Protein AF-A0AA91ICR7-F1 (afdb_monomer)

InterPro domains:
  IPR023559 Flagellar transcriptional activator FlhD [PF05247] (2-74)
  IPR036194 Flagellar transcriptional activator FlhD superfamily [G3DSA:1.10.4000.10] (1-71)
  IPR036194 Flagellar transcriptional activator FlhD superfamily [SSF63592] (3-73)

Nearest PDB structures (foldseek):
  1g8e-assembly1_A  TM=9.051E-01  e=1.337E-05  Escherichia coli
  2avu-assembly1_A  TM=9.180E-01  e=3.197E-05  Escherichia coli
  2avu-assembly1_C  TM=9.241E-01  e=3.197E-05  Escherichia coli
  4es4-assembly1_H  TM=9.060E-01  e=4.102E-05  Escherichia coli K-12
  2avu-assembly1_D  TM=7.483E-01  e=2.201E-05  Escherichia coli

Radius of gyration: 15.32 Å; Cα contacts (8 Å, |Δi|>4): 59; chains: 1; bounding box: 34×27×39 Å

Sequence (80 aa):
MQKEIGDFNLMYMLLAQKLVKQDEAVAMRRLGIGKDLAELLANMSSAQIAKLAETNLMLCSFRPDDVAKASTLYMASSKN

Organism: Variovorax paradoxus (NCBI:txid34073)

pLDDT: mean 90.76, std 10.0, range [47.84, 98.25]

Secondary structure (DSSP, 8-state):
-HHHHHHHHHHHHHHHHHHHHH-HHHHHHHHT--HHHHHHHHH--HHHHHHHHTSSS-S----HHHHHHHHHHHHHHTT-

Structure (mmCIF, N/CA/C/O backbone):
data_AF-A0AA91ICR7-F1
#
_entry.id   AF-A0AA91ICR7-F1
#
loop_
_atom_site.group_PDB
_atom_site.id
_atom_site.type_symbol
_atom_site.label_atom_id
_atom_site.label_alt_id
_atom_site.label_comp_id
_atom_site.label_asym_id
_atom_site.label_entity_id
_atom_site.label_seq_id
_atom_site.pdbx_PDB_ins_code
_atom_site.Cartn_x
_atom_site.Cartn_y
_atom_site.Cartn_z
_atom_site.occupancy
_atom_site.B_iso_or_equiv
_atom_site.auth_seq_id
_atom_site.auth_comp_id
_atom_site.auth_asym_id
_atom_site.auth_atom_id
_atom_site.pdbx_PDB_model_num
ATOM 1 N N . MET A 1 1 ? 15.288 9.735 7.912 1.00 61.50 1 MET A N 1
ATOM 2 C CA . MET A 1 1 ? 15.254 8.385 7.309 1.00 61.50 1 MET A CA 1
ATOM 3 C C . MET A 1 1 ? 14.091 7.512 7.766 1.00 61.50 1 MET A C 1
ATOM 5 O O . MET A 1 1 ? 13.193 7.350 6.959 1.00 61.50 1 MET A O 1
ATOM 9 N N . GLN A 1 2 ? 14.014 6.983 9.001 1.00 70.62 2 GLN A N 1
ATOM 10 C CA . GLN A 1 2 ? 12.883 6.093 9.372 1.00 70.62 2 GLN A CA 1
ATOM 11 C C . GLN A 1 2 ? 11.506 6.761 9.210 1.00 70.62 2 GLN A C 1
ATOM 13 O O . GLN A 1 2 ? 10.598 6.174 8.631 1.00 70.62 2 GLN A O 1
ATOM 18 N N . LYS A 1 3 ? 11.378 8.028 9.628 1.00 82.75 3 LYS A N 1
ATOM 19 C CA . LYS A 1 3 ? 10.143 8.806 9.443 1.00 82.75 3 LYS A CA 1
ATOM 20 C C . LYS A 1 3 ? 9.783 9.022 7.965 1.00 82.75 3 LYS A C 1
ATOM 22 O O . LYS A 1 3 ? 8.616 8.957 7.614 1.00 82.75 3 LYS A O 1
ATOM 27 N N . GLU A 1 4 ? 10.774 9.245 7.105 1.00 91.62 4 GLU A N 1
ATOM 28 C CA . GLU A 1 4 ? 10.552 9.489 5.670 1.00 91.62 4 GLU A CA 1
ATOM 29 C C . GLU A 1 4 ? 10.064 8.223 4.960 1.00 91.62 4 GLU A C 1
ATOM 31 O O . GLU A 1 4 ? 9.150 8.296 4.142 1.00 91.62 4 GLU A O 1
ATOM 36 N N . ILE A 1 5 ? 10.625 7.059 5.316 1.00 94.75 5 ILE A N 1
ATOM 37 C CA . ILE A 1 5 ? 10.156 5.756 4.822 1.00 94.75 5 ILE A CA 1
ATOM 38 C C . ILE A 1 5 ? 8.710 5.526 5.267 1.00 94.75 5 ILE A C 1
ATOM 40 O O . ILE A 1 5 ? 7.879 5.133 4.451 1.00 94.75 5 ILE A O 1
ATOM 44 N N . GLY A 1 6 ? 8.389 5.832 6.526 1.00 95.75 6 GLY A N 1
ATOM 45 C CA . GLY A 1 6 ? 7.032 5.673 7.038 1.00 95.75 6 GLY A CA 1
ATOM 46 C C . GLY A 1 6 ? 6.004 6.586 6.370 1.00 95.75 6 GLY A C 1
ATOM 47 O O . GLY A 1 6 ? 4.950 6.115 5.941 1.00 95.75 6 GLY A O 1
ATOM 48 N N . ASP A 1 7 ? 6.329 7.869 6.203 1.00 95.38 7 ASP A N 1
ATOM 49 C CA . ASP A 1 7 ? 5.467 8.833 5.508 1.00 95.38 7 ASP A CA 1
ATOM 50 C C . ASP A 1 7 ? 5.231 8.403 4.046 1.00 95.38 7 ASP A C 1
ATOM 52 O O . ASP A 1 7 ? 4.096 8.423 3.557 1.00 95.38 7 ASP A O 1
ATOM 56 N N . PHE A 1 8 ? 6.281 7.934 3.362 1.00 96.19 8 PHE A N 1
ATOM 57 C CA . PHE A 1 8 ? 6.174 7.404 2.005 1.00 96.19 8 PHE A CA 1
ATOM 58 C C . PHE A 1 8 ? 5.297 6.148 1.945 1.00 96.19 8 PHE A C 1
ATOM 60 O O . PHE A 1 8 ? 4.382 6.067 1.121 1.00 96.19 8 PHE A O 1
ATOM 67 N N . ASN A 1 9 ? 5.546 5.176 2.824 1.00 96.56 9 ASN A N 1
ATOM 68 C CA . ASN A 1 9 ? 4.781 3.937 2.896 1.00 96.56 9 ASN A CA 1
ATOM 69 C C . ASN A 1 9 ? 3.292 4.216 3.128 1.00 96.56 9 ASN A C 1
ATOM 71 O O . ASN A 1 9 ? 2.442 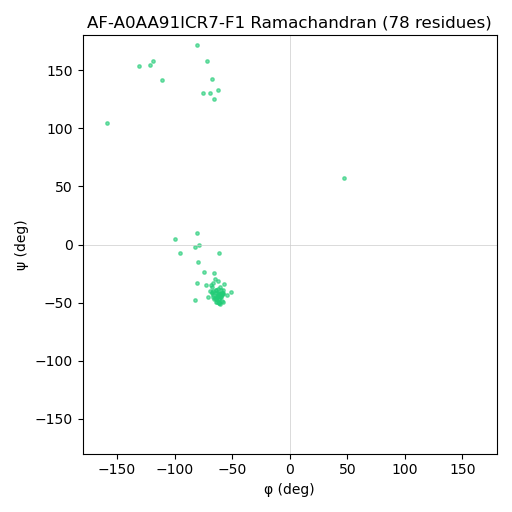3.604 2.480 1.00 96.56 9 ASN A O 1
ATOM 75 N N . LEU A 1 10 ? 2.968 5.171 4.005 1.00 97.12 10 LEU A N 1
ATOM 76 C CA . LEU A 1 10 ? 1.593 5.581 4.273 1.00 97.12 10 LEU A CA 1
ATOM 77 C C . LEU A 1 10 ? 0.932 6.145 3.012 1.00 97.12 10 LEU A C 1
ATOM 79 O O . LEU A 1 10 ? -0.152 5.701 2.629 1.00 97.12 10 LEU A O 1
ATOM 83 N N . MET A 1 11 ? 1.595 7.086 2.337 1.00 96.75 11 MET A N 1
ATOM 84 C CA . MET A 1 11 ? 1.089 7.665 1.091 1.00 96.75 11 MET A CA 1
ATOM 85 C C . MET A 1 11 ? 0.881 6.607 0.003 1.00 96.75 11 MET A C 1
ATOM 87 O O . MET A 1 11 ? -0.161 6.601 -0.659 1.00 96.75 11 MET A O 1
ATOM 91 N N . TYR A 1 12 ? 1.842 5.697 -0.163 1.00 96.56 12 TYR A N 1
ATOM 92 C CA . TYR A 1 12 ? 1.761 4.609 -1.132 1.00 96.56 12 TYR A CA 1
ATOM 93 C C . TYR A 1 12 ? 0.576 3.681 -0.844 1.00 96.56 12 TYR A C 1
ATOM 95 O O . TYR A 1 12 ? -0.229 3.420 -1.737 1.00 96.56 12 TYR A O 1
ATOM 103 N N . MET A 1 13 ? 0.417 3.230 0.402 1.00 97.44 13 MET A N 1
ATOM 104 C CA . MET A 1 13 ? -0.664 2.320 0.793 1.00 97.44 13 MET A CA 1
ATOM 105 C C . MET A 1 13 ? -2.049 2.962 0.641 1.00 97.44 13 MET A C 1
ATOM 107 O O . MET A 1 13 ? -2.982 2.307 0.172 1.00 97.44 13 MET A O 1
ATOM 111 N N . LEU A 1 14 ? -2.189 4.251 0.971 1.00 97.44 14 LEU A N 1
ATOM 112 C CA . LEU A 1 14 ? -3.436 4.997 0.766 1.00 97.44 14 LEU A CA 1
ATOM 113 C C . LEU A 1 14 ? -3.784 5.128 -0.722 1.00 97.44 14 LEU A C 1
ATOM 115 O O . LEU A 1 14 ? -4.941 4.944 -1.107 1.00 97.44 14 LEU A O 1
ATOM 119 N N . LEU A 1 15 ? -2.792 5.408 -1.572 1.00 97.44 15 LEU A N 1
ATOM 120 C CA . LEU A 1 15 ? -2.983 5.441 -3.020 1.00 97.44 15 LEU A CA 1
ATOM 121 C C . LEU A 1 15 ? -3.360 4.058 -3.565 1.00 97.44 15 LEU A C 1
ATOM 123 O O . LEU A 1 15 ? -4.313 3.952 -4.335 1.00 97.44 15 LEU A O 1
ATOM 127 N N . ALA A 1 16 ? -2.652 3.007 -3.152 1.00 97.69 16 ALA A N 1
ATOM 128 C CA . ALA A 1 16 ? -2.921 1.636 -3.570 1.00 97.69 16 ALA A CA 1
ATOM 129 C C . ALA A 1 16 ? -4.352 1.213 -3.207 1.00 97.69 16 ALA A C 1
ATOM 131 O O . ALA A 1 16 ? -5.092 0.756 -4.078 1.00 97.69 16 ALA A O 1
ATOM 132 N N . GLN A 1 17 ? -4.784 1.456 -1.964 1.00 98.12 17 GLN A N 1
ATOM 133 C CA . GLN A 1 17 ? -6.155 1.171 -1.539 1.00 98.12 17 GLN A CA 1
ATOM 134 C C . GLN A 1 17 ? -7.181 1.976 -2.348 1.00 98.12 17 GLN A C 1
ATOM 136 O O . GLN A 1 17 ? -8.208 1.430 -2.753 1.00 98.12 17 GLN A O 1
ATOM 141 N N . LYS A 1 18 ? -6.921 3.266 -2.599 1.00 98.06 18 LYS A N 1
ATOM 142 C CA . LYS A 1 18 ? -7.812 4.102 -3.413 1.00 98.06 18 LYS A CA 1
ATOM 143 C C . LYS A 1 18 ? -7.965 3.543 -4.827 1.00 98.06 18 LYS A C 1
ATOM 145 O O . LYS A 1 18 ? -9.088 3.478 -5.314 1.00 98.06 18 LYS A O 1
ATOM 150 N N . LEU A 1 19 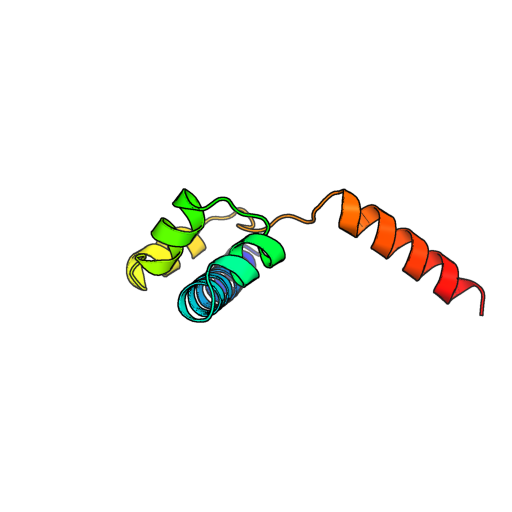? -6.867 3.138 -5.466 1.00 98.06 19 LEU A N 1
ATOM 151 C CA . LEU A 1 19 ? -6.896 2.553 -6.808 1.00 98.06 19 LEU A CA 1
ATOM 152 C C . LEU A 1 19 ? -7.716 1.264 -6.831 1.00 98.06 19 LEU A C 1
ATOM 154 O O . LEU A 1 19 ? -8.579 1.125 -7.691 1.00 98.06 19 LEU A O 1
ATOM 158 N N . VAL A 1 20 ? -7.499 0.363 -5.867 1.00 98.25 20 VAL A N 1
ATOM 159 C CA . VAL A 1 20 ? -8.255 -0.896 -5.787 1.00 98.25 20 VAL A CA 1
ATOM 160 C C . VAL A 1 20 ? -9.751 -0.643 -5.586 1.00 98.25 20 VAL A C 1
ATOM 162 O O . VAL A 1 20 ? -10.565 -1.256 -6.266 1.00 98.25 20 VAL A O 1
ATOM 165 N N . LYS A 1 21 ? -10.127 0.298 -4.709 1.00 97.62 21 LYS A N 1
ATOM 166 C CA . LYS A 1 21 ? -11.537 0.670 -4.488 1.00 97.62 21 LYS A CA 1
ATOM 167 C C . LYS A 1 21 ? -12.193 1.328 -5.707 1.00 97.62 21 LYS A C 1
ATOM 169 O O . LYS A 1 21 ? -13.416 1.322 -5.799 1.00 97.62 21 LYS A O 1
ATOM 174 N N . GLN A 1 22 ? -11.409 1.941 -6.594 1.00 98.25 22 GLN A N 1
ATOM 175 C CA . GLN A 1 22 ? -11.909 2.557 -7.825 1.00 98.25 22 GLN A CA 1
ATOM 176 C C . GLN A 1 22 ? -12.100 1.531 -8.943 1.00 98.25 22 GLN A C 1
ATOM 178 O O . GLN A 1 22 ? -13.141 1.535 -9.591 1.00 98.25 22 GLN A O 1
ATOM 183 N N . ASP A 1 23 ? -11.098 0.684 -9.175 1.00 98.00 23 ASP A N 1
ATOM 184 C CA . ASP A 1 23 ? -11.129 -0.385 -10.173 1.00 98.00 23 ASP A CA 1
ATOM 185 C C . ASP A 1 23 ? -10.076 -1.442 -9.811 1.00 98.00 23 ASP A C 1
ATOM 187 O O . ASP A 1 23 ? -8.872 -1.243 -10.005 1.00 98.00 23 ASP A O 1
ATOM 191 N N . GLU A 1 24 ? -10.531 -2.575 -9.277 1.00 97.44 24 GLU A N 1
ATOM 192 C CA . GLU A 1 24 ? -9.664 -3.664 -8.825 1.00 97.44 24 GLU A CA 1
ATOM 193 C C . GLU A 1 24 ? -8.817 -4.242 -9.967 1.00 97.44 24 GLU A C 1
ATOM 195 O O . GLU A 1 24 ? -7.618 -4.467 -9.798 1.00 97.44 24 GLU A O 1
ATOM 200 N N . ALA A 1 25 ? -9.403 -4.439 -11.152 1.00 97.25 25 ALA A N 1
ATOM 201 C CA . ALA A 1 25 ? -8.717 -5.057 -12.283 1.00 97.25 25 ALA A CA 1
ATOM 202 C C . ALA A 1 25 ? -7.584 -4.164 -12.806 1.00 97.25 25 ALA A C 1
ATOM 204 O O . ALA A 1 25 ? -6.461 -4.627 -13.051 1.00 97.25 25 ALA A O 1
ATOM 205 N N . VAL A 1 26 ? -7.850 -2.862 -12.931 1.00 97.12 26 VAL A N 1
ATOM 206 C CA . VAL A 1 26 ? -6.840 -1.872 -13.320 1.00 97.12 26 VAL A CA 1
ATOM 207 C C . VAL A 1 26 ? -5.789 -1.712 -12.223 1.00 97.12 26 VAL A C 1
ATOM 209 O O . VAL A 1 26 ? -4.596 -1.641 -12.531 1.00 97.12 26 VAL A O 1
ATOM 212 N N . ALA A 1 27 ? -6.192 -1.689 -10.952 1.00 97.50 27 ALA A N 1
ATOM 213 C CA . ALA A 1 27 ? -5.270 -1.581 -9.828 1.00 97.50 27 ALA A CA 1
ATOM 214 C C . ALA A 1 27 ? -4.332 -2.788 -9.740 1.00 97.50 27 ALA A C 1
ATOM 216 O O . ALA A 1 27 ? -3.125 -2.587 -9.639 1.00 97.50 27 ALA A O 1
ATOM 217 N N . MET A 1 28 ? -4.839 -4.017 -9.875 1.00 97.25 28 MET A N 1
ATOM 218 C CA . MET A 1 28 ? -4.020 -5.233 -9.915 1.00 97.25 28 MET A CA 1
ATOM 219 C C . MET A 1 28 ? -2.952 -5.154 -10.999 1.00 97.25 28 MET A C 1
ATOM 221 O O . MET A 1 28 ? -1.797 -5.471 -10.742 1.00 97.25 28 MET A O 1
ATOM 225 N N . ARG A 1 29 ? -3.299 -4.668 -12.196 1.00 94.56 29 ARG A N 1
ATOM 226 C CA . ARG A 1 29 ? -2.338 -4.483 -13.293 1.00 94.56 29 ARG A CA 1
ATOM 227 C C . ARG A 1 29 ? -1.298 -3.405 -12.990 1.00 94.56 29 ARG A C 1
ATOM 229 O O . ARG A 1 29 ? -0.120 -3.628 -13.246 1.00 94.56 29 ARG A O 1
ATOM 236 N N . ARG A 1 30 ? -1.716 -2.250 -12.460 1.00 92.62 30 ARG A N 1
ATOM 237 C CA . ARG A 1 30 ? -0.829 -1.104 -12.170 1.00 92.62 30 ARG A CA 1
ATOM 238 C C . ARG A 1 30 ? 0.104 -1.365 -10.993 1.00 92.62 30 ARG A C 1
ATOM 240 O O . ARG A 1 30 ? 1.291 -1.078 -11.067 1.00 92.62 30 ARG A O 1
ATOM 247 N N . LEU A 1 31 ? -0.447 -1.911 -9.916 1.00 94.06 31 LEU A N 1
ATOM 248 C CA . LEU A 1 31 ? 0.282 -2.268 -8.705 1.00 94.06 31 LEU A CA 1
ATOM 249 C C . LEU A 1 31 ? 1.019 -3.598 -8.867 1.00 94.06 31 LEU A C 1
ATOM 251 O O . LEU A 1 31 ? 1.886 -3.884 -8.052 1.00 94.06 31 LEU A O 1
ATOM 255 N N . GLY A 1 32 ? 0.678 -4.382 -9.903 1.00 94.19 32 GLY A N 1
ATOM 256 C CA . GLY A 1 32 ? 1.129 -5.744 -10.208 1.00 94.19 32 GLY A CA 1
ATOM 257 C C . GLY A 1 32 ? 1.080 -6.664 -8.995 1.00 94.19 32 GLY A C 1
ATOM 258 O O . GL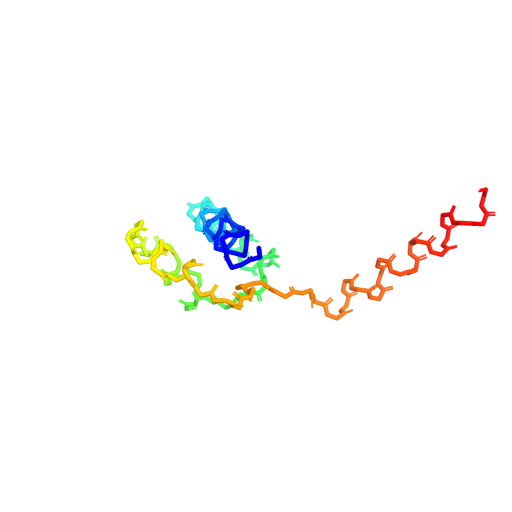Y A 1 32 ? 2.102 -7.219 -8.585 1.00 94.19 32 GLY A O 1
ATOM 259 N N . ILE A 1 33 ? -0.124 -6.761 -8.441 1.00 95.19 33 ILE A N 1
ATOM 260 C CA . ILE A 1 33 ? -0.515 -7.604 -7.312 1.00 95.19 33 ILE A CA 1
ATOM 261 C C . ILE A 1 33 ? -1.595 -8.593 -7.765 1.00 95.19 33 ILE A C 1
ATOM 263 O O . ILE A 1 33 ? -2.287 -8.350 -8.754 1.00 95.19 33 ILE A O 1
ATOM 267 N N . GLY A 1 34 ? -1.738 -9.703 -7.040 1.00 97.31 34 GLY A N 1
ATOM 268 C CA . GLY A 1 34 ? -2.819 -10.665 -7.256 1.00 97.31 34 GLY A CA 1
ATOM 269 C C . GLY A 1 34 ? -4.140 -10.238 -6.612 1.00 97.31 34 GLY A C 1
ATOM 270 O O . GLY A 1 34 ? -4.183 -9.288 -5.826 1.00 97.31 34 GLY A O 1
ATOM 271 N N . LYS A 1 35 ? -5.200 -10.993 -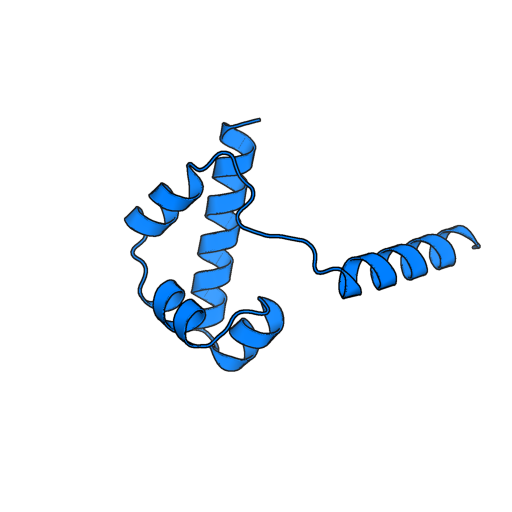6.917 1.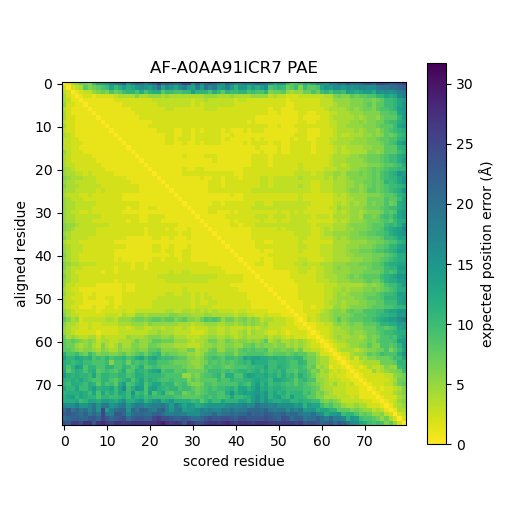00 97.81 35 LYS A N 1
ATOM 272 C CA . LYS A 1 35 ? -6.565 -10.746 -6.440 1.00 97.81 35 LYS A CA 1
ATOM 273 C C . LYS A 1 35 ? -6.665 -10.725 -4.915 1.00 97.81 35 LYS A C 1
ATOM 275 O O . LYS A 1 35 ? -7.147 -9.746 -4.363 1.00 97.81 35 LYS A O 1
ATOM 280 N N . ASP A 1 36 ? -6.114 -11.729 -4.240 1.00 98.00 36 ASP A N 1
ATOM 281 C CA . ASP A 1 36 ? -6.177 -11.834 -2.776 1.00 98.00 36 ASP A CA 1
ATOM 282 C C . ASP A 1 36 ? -5.566 -10.608 -2.079 1.00 98.00 36 ASP A C 1
ATOM 284 O O . ASP A 1 36 ? -6.095 -10.102 -1.090 1.00 98.00 36 ASP A O 1
ATOM 288 N N . LEU A 1 37 ? -4.460 -10.083 -2.621 1.00 96.38 37 LEU A N 1
ATOM 289 C CA . LEU A 1 37 ? -3.824 -8.882 -2.082 1.00 96.38 37 LEU A CA 1
ATOM 290 C C . LEU A 1 37 ? -4.636 -7.620 -2.398 1.00 96.38 37 LEU A C 1
ATOM 292 O O . LEU A 1 37 ? -4.682 -6.711 -1.572 1.00 96.38 37 LEU A O 1
ATOM 296 N N . ALA A 1 38 ? -5.290 -7.556 -3.559 1.00 98.19 38 ALA A N 1
ATOM 297 C CA . ALA A 1 38 ? -6.202 -6.464 -3.879 1.00 98.19 38 ALA A CA 1
ATOM 298 C C . ALA A 1 38 ? -7.409 -6.459 -2.924 1.00 98.19 38 ALA A C 1
ATOM 300 O O . ALA A 1 38 ? -7.669 -5.442 -2.282 1.00 98.19 38 ALA A O 1
ATOM 301 N N . GLU A 1 39 ? -8.072 -7.600 -2.727 1.00 98.06 39 GLU A N 1
ATOM 302 C CA . GLU A 1 39 ? -9.185 -7.740 -1.779 1.00 98.06 39 GLU A CA 1
ATOM 303 C C . GLU A 1 39 ? -8.763 -7.386 -0.346 1.00 98.06 39 GLU A C 1
ATOM 305 O O . GLU A 1 39 ? -9.475 -6.664 0.358 1.00 98.06 39 GLU A O 1
ATOM 310 N N . LEU A 1 40 ? -7.576 -7.826 0.084 1.00 97.75 40 LEU A N 1
ATOM 311 C CA . LEU A 1 40 ? -7.027 -7.450 1.385 1.00 97.75 40 LEU A CA 1
ATOM 312 C C . LEU A 1 40 ? -6.840 -5.931 1.491 1.00 97.75 40 LEU A C 1
ATOM 314 O O . LEU A 1 40 ? -7.334 -5.318 2.438 1.00 97.75 40 LEU A O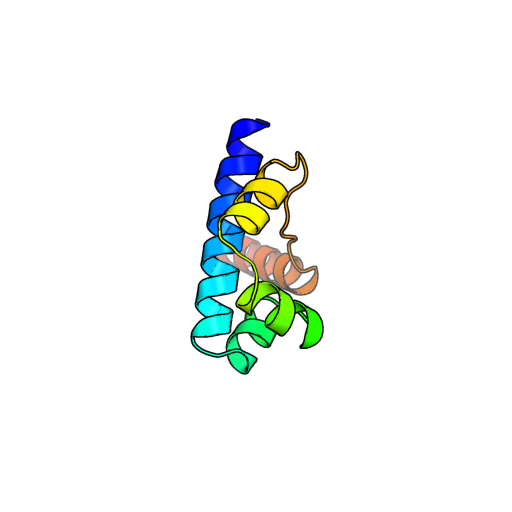 1
ATOM 318 N N . LEU A 1 41 ? -6.174 -5.308 0.513 1.00 97.38 41 LEU A N 1
ATOM 319 C CA . LEU A 1 41 ? -5.939 -3.861 0.486 1.00 97.38 41 LEU A CA 1
ATOM 320 C C . LEU A 1 41 ? -7.246 -3.064 0.489 1.00 97.38 41 LEU A C 1
ATOM 322 O O . LEU A 1 41 ? -7.324 -2.043 1.173 1.00 97.38 41 LEU A O 1
ATOM 326 N N . ALA A 1 42 ? -8.278 -3.520 -0.224 1.00 97.56 42 ALA A N 1
ATOM 327 C CA . ALA A 1 42 ? -9.591 -2.877 -0.253 1.00 97.56 42 ALA A CA 1
ATOM 328 C C . ALA A 1 42 ? -10.243 -2.821 1.139 1.00 97.56 42 ALA A C 1
ATOM 330 O O . ALA A 1 42 ? -10.877 -1.819 1.485 1.00 97.56 42 ALA A O 1
ATOM 331 N N . ASN A 1 43 ? -10.043 -3.871 1.939 1.00 97.75 43 ASN A N 1
ATOM 332 C CA . ASN A 1 43 ? -10.679 -4.061 3.242 1.00 97.75 43 ASN A CA 1
ATOM 333 C C . ASN A 1 43 ? -9.833 -3.588 4.436 1.00 97.75 43 ASN A C 1
ATOM 335 O O . ASN A 1 43 ? -10.333 -3.552 5.560 1.00 97.75 43 ASN A O 1
ATOM 339 N N . MET A 1 44 ? -8.573 -3.196 4.226 1.00 97.75 44 MET A N 1
ATOM 340 C CA . MET A 1 44 ? -7.737 -2.668 5.307 1.00 97.75 44 MET A CA 1
ATOM 341 C C . MET A 1 44 ? -8.316 -1.378 5.903 1.00 97.75 44 MET A C 1
ATOM 343 O O . MET A 1 44 ? -8.653 -0.421 5.202 1.00 97.75 44 MET A O 1
ATOM 347 N N . SER A 1 45 ? -8.364 -1.316 7.229 1.00 97.88 45 SER A N 1
ATOM 348 C CA . SER A 1 45 ? -8.656 -0.081 7.956 1.00 97.88 45 SER A CA 1
ATOM 349 C C . SER A 1 45 ? -7.488 0.907 7.879 1.00 97.88 45 SER A C 1
ATOM 351 O O . SER A 1 45 ? -6.326 0.521 7.720 1.00 97.88 45 SER A O 1
ATOM 353 N N . SER A 1 46 ? -7.776 2.193 8.092 1.00 95.38 46 SER A N 1
ATOM 354 C CA . SER A 1 46 ? -6.741 3.232 8.180 1.00 95.38 46 SER A CA 1
ATOM 355 C C . SER A 1 46 ? -5.706 2.938 9.271 1.00 95.38 46 SER A C 1
ATOM 357 O O . SER A 1 46 ? -4.529 3.227 9.086 1.00 95.38 46 SER A O 1
ATOM 359 N N . ALA A 1 47 ? -6.120 2.315 10.381 1.00 97.38 47 ALA A N 1
ATOM 360 C CA . ALA A 1 47 ? -5.220 1.918 11.462 1.00 97.38 47 ALA A CA 1
ATOM 361 C C . ALA A 1 47 ? -4.246 0.808 11.030 1.00 97.38 47 ALA A C 1
ATOM 363 O O . ALA A 1 47 ? -3.058 0.882 11.331 1.00 97.38 47 ALA A O 1
ATOM 364 N N . GLN A 1 48 ? -4.719 -0.195 10.280 1.00 97.75 48 GLN A N 1
ATOM 365 C CA . GLN A 1 48 ? -3.854 -1.247 9.732 1.00 97.75 48 GLN A CA 1
ATOM 366 C C . GLN A 1 48 ? -2.878 -0.692 8.690 1.00 97.75 48 GLN A C 1
ATOM 368 O O . GLN A 1 48 ? -1.712 -1.077 8.689 1.00 97.75 48 GLN A O 1
ATOM 373 N N . ILE A 1 49 ? -3.330 0.237 7.839 1.00 97.38 49 ILE A N 1
ATOM 374 C CA . ILE A 1 49 ? -2.463 0.925 6.872 1.00 97.38 49 ILE A CA 1
ATOM 375 C C . ILE A 1 49 ? -1.371 1.719 7.594 1.00 97.38 49 ILE A C 1
ATOM 377 O O . ILE A 1 49 ? -0.195 1.558 7.276 1.00 97.38 49 ILE A O 1
ATOM 381 N N . ALA A 1 50 ? -1.744 2.534 8.586 1.00 95.75 50 ALA A N 1
ATOM 382 C CA . ALA A 1 50 ? -0.791 3.306 9.377 1.00 95.75 50 ALA A CA 1
ATOM 383 C C . ALA A 1 50 ? 0.221 2.391 10.075 1.00 95.75 50 ALA A C 1
ATOM 385 O O . ALA A 1 50 ? 1.421 2.648 10.027 1.00 95.75 50 ALA A O 1
ATOM 386 N N . LYS A 1 51 ? -0.244 1.267 10.634 1.00 95.69 51 LYS A N 1
ATOM 387 C CA . LYS A 1 51 ? 0.639 0.319 11.310 1.00 95.69 51 LYS A CA 1
ATOM 388 C C . LYS A 1 51 ? 1.652 -0.329 10.367 1.00 95.69 51 LYS A C 1
ATOM 390 O O . LYS A 1 51 ? 2.802 -0.518 10.747 1.00 95.69 51 LYS A O 1
ATOM 395 N N . LEU A 1 52 ? 1.238 -0.668 9.145 1.00 95.19 52 LEU A N 1
ATOM 396 C CA . LEU A 1 52 ? 2.138 -1.223 8.132 1.00 95.19 52 LEU A CA 1
ATOM 397 C C . LEU A 1 52 ? 3.160 -0.178 7.659 1.00 95.19 52 LEU A C 1
ATOM 399 O O . LEU A 1 52 ? 4.316 -0.506 7.385 1.00 95.19 52 LEU A O 1
ATOM 403 N N . ALA A 1 53 ? 2.741 1.085 7.592 1.00 95.88 53 ALA A N 1
A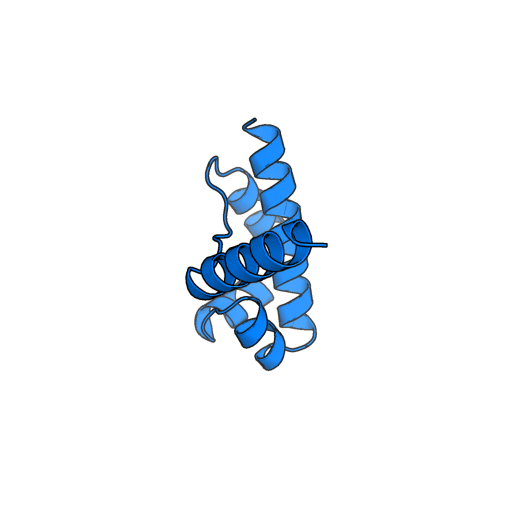TOM 404 C CA . ALA A 1 53 ? 3.594 2.180 7.168 1.00 95.88 53 ALA A CA 1
ATOM 405 C C . ALA A 1 53 ? 4.761 2.440 8.128 1.00 95.88 53 ALA A C 1
ATOM 407 O O . ALA A 1 53 ? 5.834 2.794 7.665 1.00 95.88 53 ALA A O 1
ATOM 408 N N . GLU A 1 54 ? 4.612 2.167 9.428 1.00 94.44 54 GLU A N 1
ATOM 409 C CA . GLU A 1 54 ? 5.685 2.296 10.435 1.00 94.44 54 GLU A CA 1
ATOM 410 C C . GLU A 1 54 ? 6.906 1.384 10.192 1.00 94.44 54 GLU A C 1
ATOM 412 O O . GLU A 1 54 ? 7.907 1.480 10.905 1.00 94.44 54 GLU A O 1
ATOM 417 N N . THR A 1 55 ? 6.848 0.474 9.216 1.00 92.56 55 THR A N 1
ATOM 418 C CA . THR A 1 55 ? 7.979 -0.395 8.882 1.00 92.56 55 THR A CA 1
ATOM 419 C C . THR A 1 55 ? 9.153 0.395 8.292 1.00 92.56 55 THR A C 1
ATOM 421 O O . THR A 1 55 ? 8.990 1.310 7.491 1.00 92.56 55 THR A O 1
ATOM 424 N N . ASN A 1 56 ? 10.377 -0.013 8.642 1.00 89.75 56 ASN A N 1
ATOM 425 C 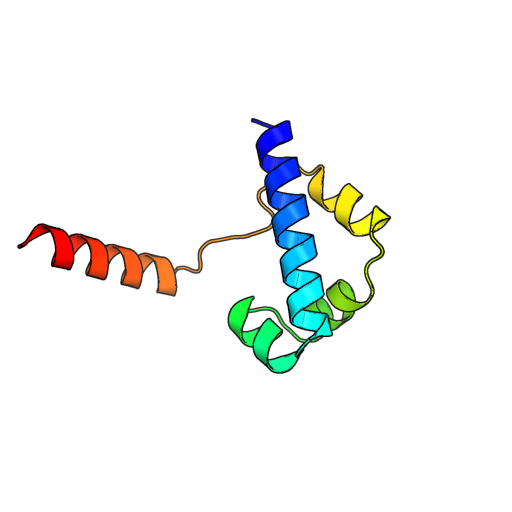CA . ASN A 1 56 ? 11.616 0.579 8.110 1.00 89.75 56 ASN A CA 1
ATOM 426 C C . ASN A 1 56 ? 12.002 0.044 6.720 1.00 89.75 56 ASN A C 1
ATOM 428 O O . ASN A 1 56 ? 13.119 0.271 6.257 1.00 89.75 56 ASN A O 1
ATOM 432 N N . LEU A 1 57 ? 11.106 -0.706 6.082 1.00 90.38 57 LEU A N 1
ATOM 433 C CA . LEU A 1 57 ? 11.280 -1.247 4.744 1.00 90.38 57 LEU A CA 1
ATOM 434 C C . LEU A 1 57 ? 10.309 -0.538 3.810 1.00 90.38 57 LEU A C 1
ATOM 436 O O . LEU A 1 57 ? 9.169 -0.266 4.180 1.00 90.38 57 LEU A O 1
ATOM 440 N N . MET A 1 58 ? 10.753 -0.263 2.589 1.00 91.19 58 MET A N 1
ATOM 441 C CA . MET A 1 58 ? 9.859 0.244 1.554 1.00 91.19 58 MET A CA 1
ATOM 442 C C . MET A 1 58 ? 8.830 -0.838 1.216 1.00 91.19 58 MET A C 1
ATOM 444 O O . MET A 1 58 ? 9.198 -1.957 0.861 1.00 91.19 58 MET A O 1
ATOM 448 N N . LEU A 1 59 ? 7.543 -0.499 1.298 1.00 91.69 59 LEU A N 1
ATOM 449 C CA . LEU A 1 59 ? 6.443 -1.410 0.952 1.00 91.69 59 LEU A CA 1
ATOM 450 C C . LEU A 1 59 ? 6.213 -1.533 -0.563 1.00 91.69 59 LEU A C 1
ATOM 452 O O . LEU A 1 59 ? 5.326 -2.262 -1.006 1.00 91.69 59 LEU A O 1
ATOM 456 N N . CYS A 1 60 ? 7.006 -0.824 -1.366 1.00 91.25 60 CYS A N 1
ATOM 457 C CA . CYS A 1 60 ? 7.010 -0.921 -2.816 1.00 91.25 60 CYS A CA 1
ATOM 458 C C . CYS A 1 60 ? 8.395 -1.310 -3.336 1.00 91.25 60 CYS A C 1
ATOM 460 O O . CYS A 1 60 ? 9.422 -0.987 -2.735 1.00 91.25 60 CYS A O 1
ATOM 462 N N . SER A 1 61 ? 8.419 -1.924 -4.514 1.00 84.75 61 SER A N 1
ATOM 463 C CA . SER A 1 61 ? 9.642 -2.219 -5.250 1.00 84.75 61 SER A CA 1
ATOM 464 C C . SER A 1 61 ? 9.521 -1.764 -6.698 1.00 84.75 61 SER A C 1
ATOM 466 O O . SER A 1 61 ? 8.428 -1.691 -7.266 1.00 84.75 61 SER A O 1
ATOM 468 N N . PHE A 1 62 ? 10.665 -1.462 -7.308 1.00 83.44 62 PHE A N 1
ATOM 469 C CA . PHE A 1 62 ? 10.729 -1.275 -8.748 1.00 83.44 62 PHE A CA 1
ATOM 470 C C . PHE A 1 62 ? 10.663 -2.634 -9.433 1.00 83.44 62 PHE A C 1
ATOM 472 O O . PHE A 1 62 ? 11.409 -3.554 -9.090 1.00 83.44 62 PHE A O 1
ATOM 479 N N . ARG A 1 63 ? 9.784 -2.755 -10.426 1.00 84.62 63 ARG A N 1
ATOM 480 C CA . ARG A 1 63 ? 9.728 -3.956 -11.256 1.00 84.62 63 ARG A CA 1
ATOM 481 C C . ARG A 1 63 ? 10.989 -3.999 -12.119 1.00 84.62 63 ARG A C 1
ATOM 483 O O . ARG A 1 63 ? 11.281 -2.993 -12.768 1.00 84.62 63 ARG A O 1
ATOM 490 N N . PRO A 1 64 ? 11.717 -5.127 -12.173 1.00 78.25 64 PRO A N 1
ATOM 491 C CA . PRO A 1 64 ? 12.927 -5.243 -12.990 1.00 78.25 64 PRO A CA 1
ATOM 492 C C . PRO A 1 64 ? 12.713 -4.805 -14.447 1.00 78.25 64 PRO A C 1
ATOM 494 O O . PRO A 1 64 ? 13.523 -4.059 -14.998 1.00 78.25 64 PRO A O 1
ATOM 497 N N . ASP A 1 65 ? 11.569 -5.177 -15.025 1.00 77.75 65 ASP A N 1
ATOM 498 C CA . ASP A 1 65 ? 11.190 -4.816 -16.396 1.00 77.75 65 ASP A CA 1
ATOM 499 C C . ASP A 1 65 ? 11.041 -3.301 -16.604 1.00 77.75 65 ASP A C 1
ATOM 501 O O . ASP A 1 65 ? 11.311 -2.789 -17.693 1.00 77.75 65 ASP A O 1
ATOM 505 N N . ASP A 1 66 ? 10.624 -2.567 -15.572 1.00 80.12 66 ASP A N 1
ATOM 506 C CA . ASP A 1 66 ? 10.456 -1.116 -15.640 1.00 80.12 66 ASP A CA 1
ATOM 507 C C . ASP A 1 66 ? 11.797 -0.395 -15.465 1.00 80.12 66 ASP A C 1
ATOM 509 O O . ASP A 1 66 ? 12.042 0.616 -16.126 1.00 80.12 66 ASP A O 1
ATOM 513 N N . VAL A 1 67 ? 12.709 -0.949 -14.659 1.00 80.62 67 VAL A N 1
ATOM 514 C CA . VAL A 1 67 ? 14.075 -0.421 -14.496 1.00 80.62 67 VAL A CA 1
ATOM 515 C C . VAL A 1 67 ? 14.848 -0.493 -15.816 1.00 80.62 67 VAL A C 1
ATOM 517 O O . VAL A 1 67 ? 15.479 0.488 -16.217 1.00 80.62 67 VAL A O 1
ATOM 520 N N . ALA A 1 68 ? 14.760 -1.618 -16.532 1.00 79.44 68 ALA A N 1
ATOM 521 C CA . ALA A 1 68 ? 15.419 -1.788 -17.829 1.00 79.44 68 ALA A CA 1
ATOM 522 C C . ALA A 1 68 ? 14.916 -0.776 -18.880 1.00 79.44 68 ALA A C 1
ATOM 524 O O . ALA A 1 68 ? 15.706 -0.172 -19.616 1.00 79.44 68 ALA A O 1
ATOM 525 N N . LYS A 1 69 ? 13.599 -0.532 -18.915 1.00 81.81 69 LYS A N 1
ATOM 526 C CA . LYS A 1 69 ? 12.987 0.478 -19.795 1.00 81.81 69 LYS A CA 1
ATOM 527 C C . LYS A 1 69 ? 13.411 1.893 -19.416 1.00 81.81 69 LYS A C 1
ATOM 529 O O . LYS A 1 69 ? 13.807 2.658 -20.294 1.00 81.81 69 LYS A O 1
ATOM 534 N N . ALA A 1 70 ? 13.366 2.234 -18.129 1.00 81.00 70 ALA A N 1
ATOM 535 C CA . ALA A 1 70 ? 13.761 3.550 -17.635 1.00 81.00 70 ALA A CA 1
ATOM 536 C C . ALA A 1 70 ? 15.225 3.866 -17.973 1.00 81.00 70 ALA A C 1
ATOM 538 O O . ALA A 1 70 ? 15.522 4.959 -18.451 1.00 81.00 70 ALA A O 1
ATOM 539 N N . SER A 1 71 ? 16.125 2.891 -17.810 1.00 80.06 71 SER A N 1
ATOM 540 C CA . SER A 1 71 ? 17.534 3.033 -18.193 1.00 80.06 71 SER A CA 1
ATOM 541 C C . SER A 1 71 ? 17.692 3.314 -19.690 1.00 80.06 71 SER A C 1
ATOM 543 O O . SER A 1 71 ? 18.402 4.242 -20.072 1.00 80.06 71 SER A O 1
ATOM 545 N N . THR A 1 72 ? 16.968 2.586 -20.544 1.00 85.62 72 THR A N 1
ATOM 546 C CA . THR A 1 72 ? 17.008 2.799 -22.001 1.00 85.62 72 THR A CA 1
ATOM 547 C C . THR A 1 72 ? 16.524 4.201 -22.384 1.00 85.62 72 THR A C 1
ATOM 549 O O . THR A 1 72 ? 17.173 4.879 -23.181 1.00 85.62 72 THR A O 1
ATOM 552 N N . LEU A 1 73 ? 15.421 4.668 -21.787 1.00 85.25 73 LEU A N 1
ATOM 553 C CA . LEU A 1 73 ? 14.883 6.016 -22.015 1.00 85.25 73 LEU A CA 1
ATOM 554 C C . LEU A 1 73 ? 15.852 7.109 -21.548 1.00 85.25 73 LEU A C 1
ATOM 556 O O . LEU A 1 73 ? 16.054 8.100 -22.251 1.00 85.25 73 LEU A O 1
ATOM 560 N N . TYR A 1 74 ? 16.485 6.913 -20.392 1.00 86.12 74 TYR A N 1
ATOM 561 C CA . TYR A 1 74 ? 17.489 7.834 -19.868 1.00 86.12 74 TYR A CA 1
ATOM 562 C C . TYR A 1 74 ? 18.697 7.945 -20.810 1.00 86.12 74 TYR A C 1
ATOM 564 O O . TYR A 1 74 ? 19.101 9.046 -21.181 1.00 86.12 74 TYR A O 1
ATOM 572 N N . MET A 1 75 ? 19.220 6.811 -21.284 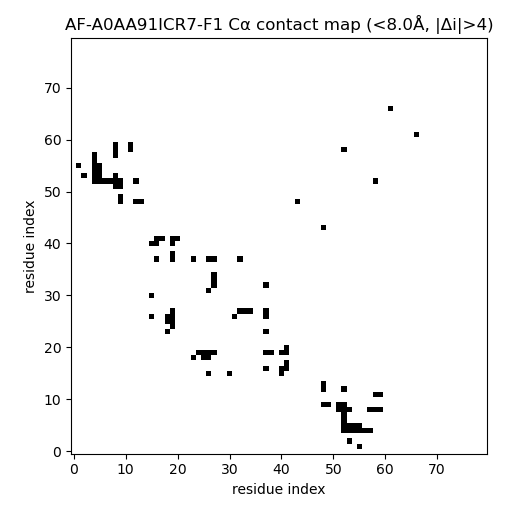1.00 85.25 75 MET A N 1
ATOM 573 C CA . MET A 1 75 ? 20.355 6.785 -22.215 1.00 85.25 75 MET A CA 1
ATOM 574 C C . MET A 1 75 ? 20.011 7.371 -23.591 1.00 85.25 75 MET A C 1
ATOM 576 O O . MET A 1 75 ? 20.866 7.996 -24.217 1.00 85.25 75 MET A O 1
ATOM 580 N N . ALA A 1 76 ? 18.772 7.205 -24.062 1.00 80.44 76 ALA A N 1
ATOM 581 C CA . ALA A 1 76 ? 18.299 7.822 -25.301 1.00 80.44 76 ALA A CA 1
ATOM 582 C C . ALA A 1 76 ? 18.190 9.352 -25.185 1.00 80.44 76 ALA A C 1
ATOM 584 O O . ALA A 1 76 ? 18.511 10.064 -26.132 1.00 80.44 76 ALA A O 1
ATOM 585 N N . SER A 1 77 ? 17.790 9.854 -24.014 1.00 76.56 77 SER A N 1
ATOM 586 C CA . SER A 1 77 ? 17.617 11.291 -23.761 1.00 76.56 77 SER A CA 1
ATOM 587 C C . SER A 1 77 ? 18.946 12.036 -23.599 1.00 76.56 77 SER A C 1
ATOM 589 O O . SER A 1 77 ? 19.002 13.231 -23.846 1.00 76.56 77 SER A O 1
ATOM 591 N N . SER A 1 78 ? 20.025 11.340 -23.224 1.00 70.00 78 SER A N 1
ATOM 592 C CA . SER A 1 78 ? 21.369 11.921 -23.059 1.00 70.00 78 SER A CA 1
ATOM 593 C C . SER A 1 78 ? 22.164 12.055 -24.371 1.00 70.00 78 SER A C 1
ATOM 595 O O . SER A 1 78 ? 23.305 12.516 -24.337 1.00 70.00 78 SER A O 1
ATOM 597 N N . LYS A 1 79 ? 21.614 11.612 -25.511 1.00 59.34 79 LYS A N 1
ATOM 598 C CA . LYS A 1 79 ? 22.259 11.694 -26.837 1.00 59.34 79 LYS A CA 1
ATOM 599 C C . LYS A 1 79 ? 21.767 12.863 -27.705 1.00 59.34 79 LYS A C 1
ATOM 601 O O . LYS A 1 79 ? 22.203 12.950 -28.850 1.00 59.34 79 LYS A O 1
ATOM 606 N N . ASN A 1 80 ? 20.909 13.733 -27.168 1.00 47.84 80 ASN A N 1
ATOM 607 C CA . ASN A 1 80 ? 20.423 14.952 -27.822 1.00 47.84 80 ASN A CA 1
ATOM 608 C C . ASN A 1 80 ? 20.907 16.205 -27.097 1.00 47.84 80 ASN A C 1
ATOM 610 O O . ASN A 1 80 ? 20.883 16.195 -25.847 1.00 47.84 80 ASN A O 1
#

Foldseek 3Di:
DLVVQLVQQLVVLVVLLVVLVVPVVVSCVVLVHDPVVSVVSVPDDSVNSSVVSSDSDRPHDDDPVVVVVVVVVVVVVVVD

Solvent-accessible surface area (backbone atoms only — not comparable to full-atom values): 4573 Å² total; per-residue (Å²): 104,64,66,56,44,18,55,48,30,35,53,51,52,54,51,52,26,51,39,27,69,72,38,50,74,60,27,28,65,75,73,67,51,56,68,72,58,44,56,50,44,54,68,55,48,72,67,58,47,50,60,61,12,68,36,86,60,75,84,71,78,83,54,69,74,55,53,58,51,51,52,52,54,52,60,60,59,72,75,110

Mean predicted aligned error: 5.35 Å